Protein AF-A0A7K3R1B1-F1 (afdb_monomer_lite)

Radius of gyration: 19.98 Å; chains: 1; bounding box: 39×24×70 Å

Structure (mmCIF, N/CA/C/O backbone):
data_AF-A0A7K3R1B1-F1
#
_entry.id   AF-A0A7K3R1B1-F1
#
loop_
_atom_site.group_PDB
_atom_site.id
_atom_site.type_symbol
_atom_site.label_atom_id
_atom_site.label_alt_id
_atom_site.label_comp_id
_atom_site.label_asym_id
_atom_site.label_entity_id
_atom_site.label_seq_id
_atom_site.pdbx_PDB_ins_code
_atom_site.Cartn_x
_atom_site.Cartn_y
_atom_site.Cartn_z
_atom_site.occupancy
_atom_site.B_iso_or_equiv
_atom_site.auth_seq_id
_atom_site.auth_comp_id
_atom_site.auth_asym_id
_atom_site.auth_atom_id
_atom_site.pdbx_PDB_model_num
ATOM 1 N N . MET A 1 1 ? -19.669 12.124 49.734 1.00 39.66 1 MET A N 1
ATOM 2 C CA . MET A 1 1 ? -20.789 12.360 48.793 1.00 39.66 1 MET A CA 1
ATOM 3 C C . MET A 1 1 ? -20.293 13.267 47.665 1.00 39.66 1 MET A C 1
ATOM 5 O O . MET A 1 1 ? -20.179 14.463 47.857 1.00 39.66 1 MET A O 1
ATOM 9 N N . ALA A 1 2 ? -19.660 12.724 46.625 1.00 46.41 2 ALA A N 1
ATOM 10 C CA . ALA A 1 2 ? -20.292 12.288 45.372 1.00 46.41 2 ALA A CA 1
ATOM 11 C C . ALA A 1 2 ? -21.012 13.426 44.612 1.00 46.41 2 ALA A C 1
ATOM 13 O O . ALA A 1 2 ? -22.217 13.605 44.750 1.00 46.41 2 ALA A O 1
ATOM 14 N N . ARG A 1 3 ? -20.279 14.150 43.754 1.00 46.03 3 ARG A N 1
ATOM 15 C CA . ARG A 1 3 ? -20.857 14.847 42.591 1.00 46.03 3 ARG A CA 1
ATOM 16 C C . ARG A 1 3 ? -20.155 14.362 41.324 1.00 46.03 3 ARG A C 1
ATOM 18 O O . ARG A 1 3 ? -19.124 14.867 40.906 1.00 46.03 3 ARG A O 1
ATOM 25 N N . ARG A 1 4 ? -20.733 13.285 40.797 1.00 54.97 4 ARG A N 1
ATOM 26 C CA . ARG A 1 4 ? -20.619 12.763 39.433 1.00 54.97 4 ARG A CA 1
ATOM 27 C C . ARG A 1 4 ? -21.609 13.560 38.567 1.00 54.97 4 ARG A C 1
ATOM 29 O O . ARG A 1 4 ? -22.689 13.835 39.091 1.00 54.97 4 ARG A O 1
ATOM 36 N N . ARG A 1 5 ? -21.247 13.856 37.306 1.00 51.12 5 ARG A N 1
ATOM 37 C CA . ARG A 1 5 ? -21.988 14.524 36.189 1.00 51.12 5 ARG A CA 1
ATOM 38 C C . ARG A 1 5 ? -21.168 15.726 35.697 1.00 51.12 5 ARG A C 1
ATOM 40 O O . ARG A 1 5 ? -20.789 16.547 36.514 1.00 51.12 5 ARG A O 1
ATOM 47 N N . ASP A 1 6 ? -20.798 15.904 34.436 1.00 43.22 6 ASP A N 1
ATOM 48 C CA . ASP A 1 6 ? -21.109 15.208 33.191 1.00 43.22 6 ASP A CA 1
ATOM 49 C C . ASP A 1 6 ? -19.915 15.397 32.249 1.00 43.22 6 ASP A C 1
ATOM 51 O O . ASP A 1 6 ? -19.494 16.519 31.985 1.00 43.22 6 ASP A O 1
ATOM 55 N N . ARG A 1 7 ? -19.353 14.296 31.744 1.00 43.75 7 ARG A N 1
ATOM 56 C CA . ARG A 1 7 ? -18.305 14.301 30.709 1.00 43.75 7 ARG A CA 1
ATOM 57 C C . ARG A 1 7 ? -18.888 13.773 29.396 1.00 43.75 7 ARG A C 1
ATOM 59 O O . ARG A 1 7 ? -18.295 12.923 28.744 1.00 43.75 7 ARG A O 1
ATOM 66 N N . ALA A 1 8 ? -20.095 14.227 29.066 1.00 42.31 8 ALA A N 1
ATOM 67 C CA . ALA A 1 8 ? -20.857 13.804 27.897 1.00 42.31 8 ALA A CA 1
ATOM 68 C C . ALA A 1 8 ? -21.010 14.982 26.928 1.00 42.31 8 ALA A C 1
ATOM 70 O O . ALA A 1 8 ? -22.067 15.584 26.804 1.00 42.31 8 ALA A O 1
ATOM 71 N N . ALA A 1 9 ? -19.911 15.321 26.265 1.00 43.62 9 ALA A N 1
ATOM 72 C CA . ALA A 1 9 ? -19.920 16.112 25.040 1.00 43.62 9 ALA A CA 1
ATOM 73 C C . ALA A 1 9 ? -18.721 15.674 24.189 1.00 43.62 9 ALA A C 1
ATOM 75 O O . ALA A 1 9 ? -17.832 16.454 23.864 1.00 43.62 9 ALA A O 1
ATOM 76 N N . VAL A 1 10 ? -18.647 14.371 23.899 1.00 51.44 10 VAL A N 1
ATOM 77 C CA . VAL A 1 10 ? -17.824 13.895 22.788 1.00 51.44 10 VAL A CA 1
ATOM 78 C C . VAL A 1 10 ? -18.652 14.191 21.551 1.00 51.44 10 VAL A C 1
ATOM 80 O O . VAL A 1 10 ? -19.656 13.528 21.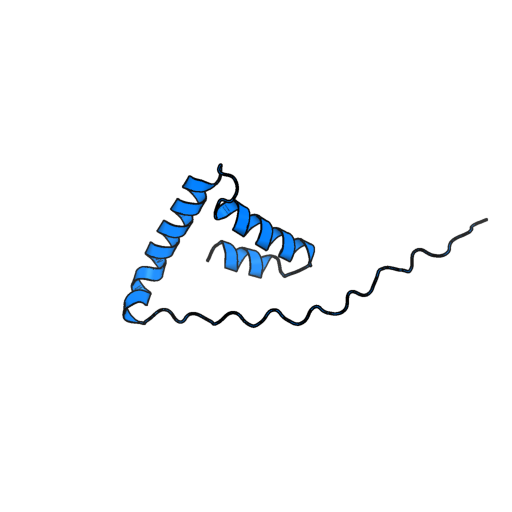307 1.00 51.44 10 VAL A O 1
ATOM 83 N N . ASN A 1 11 ? -18.273 15.263 20.855 1.00 47.84 11 ASN A N 1
ATOM 84 C CA . ASN A 1 11 ? -18.810 15.628 19.554 1.00 47.84 11 ASN A CA 1
ATOM 85 C C . ASN A 1 11 ? -18.937 14.372 18.690 1.00 47.84 11 ASN A C 1
ATOM 87 O O . ASN A 1 11 ? -17.935 13.740 18.348 1.00 47.84 11 ASN A O 1
ATOM 91 N N . VAL A 1 12 ? -20.178 14.033 18.348 1.00 52.88 12 VAL A N 1
ATOM 92 C CA . VAL A 1 12 ? -20.497 13.181 17.210 1.00 52.88 12 VAL A CA 1
ATOM 93 C C . VAL A 1 12 ? -19.974 13.937 15.994 1.00 52.88 12 VAL A C 1
ATOM 95 O O . VAL A 1 12 ? -20.585 14.900 15.539 1.00 52.88 12 VAL A O 1
ATOM 98 N N . LEU A 1 13 ? -18.771 13.571 15.552 1.00 54.38 13 LEU A N 1
ATOM 99 C CA . LEU A 1 13 ? -18.279 13.921 14.230 1.00 54.38 13 LEU A CA 1
ATOM 100 C C . LEU A 1 13 ? -19.305 13.379 13.240 1.00 54.38 13 LEU A C 1
ATOM 102 O O . LEU A 1 13 ? -19.509 12.170 13.145 1.00 54.38 13 LEU A O 1
ATOM 106 N N . ASP A 1 14 ? -19.960 14.301 12.549 1.00 57.84 14 ASP A N 1
ATOM 107 C CA . ASP A 1 14 ? -20.621 14.057 11.277 1.00 57.84 14 ASP A CA 1
ATOM 108 C C . ASP A 1 14 ? -19.734 13.108 10.443 1.00 57.84 14 ASP A C 1
ATOM 110 O O . ASP A 1 14 ? -18.519 13.358 10.361 1.00 57.84 14 ASP A O 1
ATOM 114 N N . PRO A 1 15 ? -20.242 11.983 9.901 1.00 58.47 15 PRO A N 1
ATOM 115 C CA . PRO A 1 15 ? -19.448 11.153 9.012 1.00 58.47 15 PRO A CA 1
ATOM 116 C C . PRO A 1 15 ? -19.013 12.019 7.833 1.00 58.47 15 PRO A C 1
ATOM 118 O O . PRO A 1 15 ? -19.803 12.329 6.944 1.00 58.47 15 PRO A O 1
ATOM 121 N N . SER A 1 16 ? -17.737 12.422 7.851 1.00 59.62 16 SER A N 1
ATOM 122 C CA . SER A 1 16 ? -17.070 13.063 6.721 1.00 59.62 16 SER A CA 1
ATOM 123 C C . SER A 1 16 ? -17.488 12.311 5.460 1.00 59.62 16 SER A C 1
ATOM 125 O O . SER A 1 16 ? -17.373 11.079 5.459 1.00 59.62 16 SER A O 1
ATOM 127 N N . PRO A 1 17 ? -17.974 12.998 4.409 1.00 60.44 17 PRO A N 1
ATOM 128 C CA . PRO A 1 17 ? -18.389 12.321 3.193 1.00 60.44 17 PRO A CA 1
ATOM 129 C C . PRO A 1 17 ? -17.245 11.415 2.750 1.00 60.44 17 PRO A C 1
ATOM 131 O O . PRO A 1 17 ? -16.078 11.825 2.804 1.00 60.44 17 PRO A O 1
ATOM 134 N N . ALA A 1 18 ? -17.588 10.168 2.410 1.00 61.72 18 ALA A N 1
ATOM 135 C CA . ALA A 1 18 ? -16.629 9.186 1.932 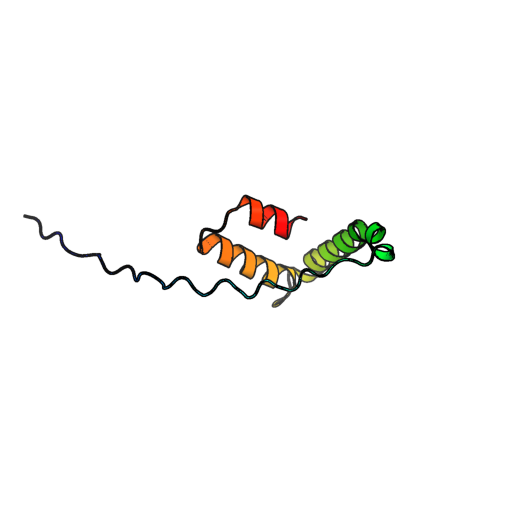1.00 61.72 18 ALA A CA 1
ATOM 136 C C . ALA A 1 18 ? -15.696 9.881 0.927 1.00 61.72 18 ALA A C 1
ATOM 138 O O . ALA A 1 18 ? -16.199 10.596 0.050 1.00 61.72 18 ALA A O 1
ATOM 139 N N . PRO A 1 19 ? -14.362 9.759 1.080 1.00 65.19 19 PRO A N 1
ATOM 140 C CA . PRO A 1 19 ? -13.444 10.407 0.157 1.00 65.19 19 PRO A CA 1
ATOM 141 C C . PRO A 1 19 ? -13.849 10.010 -1.266 1.00 65.19 19 PRO A C 1
ATOM 143 O O . PRO A 1 19 ? -14.232 8.852 -1.465 1.00 65.19 19 PRO A O 1
ATOM 146 N N . PRO A 1 20 ? -13.811 10.939 -2.242 1.00 56.53 20 PRO A N 1
ATOM 147 C CA . PRO A 1 20 ? -14.122 10.595 -3.621 1.00 56.53 20 PRO A CA 1
ATOM 148 C C . PRO A 1 20 ? -13.272 9.381 -3.971 1.00 56.53 20 PRO A C 1
ATOM 150 O O . PRO A 1 20 ? -12.050 9.432 -3.824 1.00 56.53 20 PRO A O 1
ATOM 153 N N . THR A 1 21 ? -13.930 8.272 -4.320 1.00 64.44 21 THR A N 1
ATOM 154 C CA . THR A 1 21 ? -13.272 7.013 -4.668 1.00 64.44 21 THR A CA 1
ATOM 155 C C . THR A 1 21 ? -12.223 7.346 -5.709 1.00 64.44 21 THR A C 1
ATOM 157 O O . THR A 1 21 ? -12.569 7.714 -6.835 1.00 64.44 21 THR A O 1
ATOM 160 N N . ALA A 1 22 ? -10.953 7.329 -5.296 1.00 55.75 22 ALA A N 1
ATOM 161 C CA . ALA A 1 22 ? -9.859 7.701 -6.171 1.00 55.75 22 ALA A CA 1
ATOM 162 C C . ALA A 1 22 ? -9.968 6.839 -7.436 1.00 55.75 22 ALA A C 1
ATOM 164 O O . ALA A 1 22 ? -10.290 5.648 -7.328 1.00 55.75 22 ALA A O 1
ATOM 165 N N . PRO A 1 23 ? -9.762 7.415 -8.631 1.00 52.78 23 PRO A N 1
ATOM 166 C CA . PRO A 1 23 ? -9.859 6.648 -9.860 1.00 52.78 23 PRO A CA 1
ATOM 167 C C . PRO A 1 23 ? -8.922 5.444 -9.749 1.00 52.78 23 PRO A C 1
ATOM 169 O O . PRO A 1 23 ? -7.719 5.592 -9.536 1.00 52.78 23 PRO A O 1
ATOM 172 N N . SER A 1 24 ? -9.481 4.237 -9.847 1.00 60.22 24 SER A N 1
ATOM 173 C CA . SER A 1 24 ? -8.680 3.019 -9.882 1.00 60.22 24 SER A CA 1
ATOM 174 C C . SER A 1 24 ? -7.903 3.013 -11.192 1.00 60.22 24 SER A C 1
ATOM 176 O O . SER A 1 24 ? -8.444 2.729 -12.261 1.00 60.22 24 SER A O 1
ATOM 178 N N . HIS A 1 25 ? -6.631 3.398 -11.121 1.00 68.62 25 HIS A N 1
ATOM 179 C CA . HIS A 1 25 ? -5.739 3.369 -12.268 1.00 68.62 25 HIS A CA 1
ATOM 180 C C . HIS A 1 25 ? -5.508 1.911 -12.666 1.00 68.62 25 HIS A C 1
ATOM 182 O O . HIS A 1 25 ? -4.755 1.183 -12.024 1.00 68.62 25 HIS A O 1
ATOM 188 N N . THR A 1 26 ? -6.175 1.473 -13.732 1.00 77.88 26 THR A N 1
ATOM 189 C CA . THR A 1 26 ? -5.924 0.152 -14.308 1.00 77.88 26 THR A CA 1
ATOM 190 C C . THR A 1 26 ? -4.554 0.168 -14.974 1.00 77.88 26 THR A C 1
ATOM 192 O O . THR A 1 26 ? -4.296 0.985 -15.860 1.00 77.88 26 THR A O 1
ATOM 195 N N . VAL A 1 27 ? -3.663 -0.728 -14.549 1.00 75.56 27 VAL A N 1
ATOM 196 C CA . VAL A 1 27 ? -2.363 -0.914 -15.199 1.00 75.56 27 VAL A CA 1
ATOM 197 C C . VAL A 1 27 ? -2.614 -1.483 -16.601 1.00 75.56 27 VAL A C 1
ATOM 199 O O . VAL A 1 27 ? -3.236 -2.541 -16.713 1.00 75.56 27 VAL A O 1
ATOM 202 N N . PRO A 1 28 ? -2.152 -0.829 -17.684 1.00 84.06 28 PRO A N 1
ATOM 203 C CA . PRO A 1 28 ? -2.278 -1.381 -19.029 1.00 84.06 28 PRO A CA 1
ATOM 204 C C . PRO A 1 28 ? -1.686 -2.792 -19.091 1.00 84.06 28 PRO A C 1
ATOM 206 O O . PRO A 1 28 ? -0.582 -3.000 -18.592 1.00 84.06 28 PRO A O 1
ATOM 209 N N . GLY A 1 29 ? -2.359 -3.746 -19.746 1.00 84.88 29 GLY A N 1
ATOM 210 C CA . GLY A 1 29 ? -1.952 -5.163 -19.740 1.00 84.88 29 GLY A CA 1
ATOM 211 C C . GLY A 1 29 ? -0.491 -5.406 -20.149 1.00 84.88 29 GLY A C 1
ATOM 212 O O . GLY A 1 29 ? 0.189 -6.244 -19.565 1.00 84.88 29 GLY A O 1
ATOM 213 N N . ARG A 1 30 ? 0.048 -4.585 -21.061 1.00 87.06 30 ARG A N 1
ATOM 214 C CA . ARG A 1 30 ? 1.466 -4.632 -21.462 1.00 87.06 30 ARG A CA 1
ATOM 215 C C . ARG A 1 30 ? 2.454 -4.299 -20.337 1.00 87.06 30 ARG A C 1
ATOM 217 O O . ARG A 1 30 ? 3.598 -4.709 -20.419 1.00 87.06 30 ARG A O 1
ATOM 224 N N . LEU A 1 31 ? 2.041 -3.549 -19.317 1.00 87.06 31 LEU A N 1
ATOM 225 C CA . LEU A 1 31 ? 2.873 -3.142 -18.178 1.00 87.06 31 LEU A CA 1
ATOM 226 C C . LEU A 1 31 ? 2.654 -4.028 -16.945 1.00 87.06 31 LEU A C 1
ATOM 228 O O . LEU A 1 31 ? 3.391 -3.895 -15.974 1.00 87.06 31 LEU A O 1
ATOM 232 N N . ALA A 1 32 ? 1.673 -4.936 -16.971 1.00 88.50 32 ALA A N 1
ATOM 233 C CA . ALA A 1 32 ? 1.328 -5.769 -15.819 1.00 88.50 32 ALA A CA 1
ATOM 234 C C . ALA A 1 32 ? 2.522 -6.603 -15.317 1.00 88.50 32 ALA A C 1
ATOM 236 O O . ALA A 1 32 ? 2.742 -6.709 -14.115 1.00 88.50 32 ALA A O 1
ATOM 237 N N . HIS A 1 33 ? 3.348 -7.119 -16.233 1.00 88.25 33 HIS A N 1
ATOM 238 C CA . HIS A 1 33 ? 4.547 -7.890 -15.889 1.00 88.25 33 HIS A CA 1
ATOM 239 C C . HIS A 1 33 ? 5.651 -7.057 -15.210 1.00 88.25 33 HIS A C 1
ATOM 241 O O . HIS A 1 33 ? 6.528 -7.623 -14.568 1.00 88.25 33 HIS A O 1
ATOM 247 N N . LEU A 1 34 ? 5.612 -5.724 -15.326 1.00 90.75 34 LEU A N 1
ATOM 248 C CA . LEU A 1 34 ? 6.584 -4.819 -14.701 1.00 90.75 34 LEU A CA 1
ATOM 249 C C . LEU A 1 34 ? 6.191 -4.416 -13.279 1.00 90.75 34 LEU A C 1
ATOM 251 O O . LEU A 1 34 ? 7.009 -3.834 -12.572 1.00 90.75 34 LEU A O 1
ATOM 255 N N . VAL A 1 35 ? 4.957 -4.699 -12.853 1.00 87.75 35 VAL A N 1
ATOM 256 C CA . VAL A 1 35 ? 4.441 -4.287 -11.539 1.00 87.75 35 VAL A CA 1
ATOM 257 C C . VAL A 1 35 ? 5.363 -4.713 -10.383 1.00 87.75 35 VAL A C 1
ATOM 259 O O . VAL A 1 35 ? 5.645 -3.853 -9.549 1.00 87.75 35 VAL A O 1
ATOM 262 N N . PRO A 1 36 ? 5.898 -5.953 -10.321 1.00 87.38 36 PRO A N 1
ATOM 263 C CA . PRO A 1 36 ? 6.831 -6.340 -9.257 1.00 87.38 36 PRO A CA 1
ATOM 264 C C . PRO A 1 36 ? 8.097 -5.469 -9.223 1.00 87.38 36 PRO A C 1
ATOM 266 O O . PRO A 1 36 ? 8.440 -4.918 -8.184 1.00 87.38 36 PRO A O 1
ATOM 269 N N . VAL A 1 37 ? 8.733 -5.243 -10.377 1.00 89.44 37 VAL A N 1
ATOM 270 C CA . VAL A 1 37 ? 9.957 -4.426 -10.478 1.00 89.44 37 VAL A CA 1
ATOM 271 C C . VAL A 1 37 ? 9.686 -2.965 -10.110 1.00 89.44 37 VAL A C 1
ATOM 273 O O . VAL A 1 37 ? 10.480 -2.316 -9.431 1.00 89.44 37 VAL A O 1
ATOM 276 N N . LEU A 1 38 ? 8.549 -2.416 -10.540 1.00 86.88 38 LEU A N 1
ATOM 277 C CA . LEU A 1 38 ? 8.178 -1.037 -10.220 1.00 86.88 38 LEU A CA 1
ATOM 278 C C . LEU A 1 38 ? 7.920 -0.839 -8.719 1.00 86.88 38 LEU A C 1
ATOM 280 O O . LEU A 1 38 ? 8.218 0.244 -8.206 1.00 86.88 38 LEU A O 1
ATOM 284 N N . ARG A 1 39 ? 7.423 -1.869 -8.019 1.00 86.69 39 ARG A N 1
ATOM 285 C CA . ARG A 1 39 ? 7.295 -1.875 -6.553 1.00 86.69 39 ARG A CA 1
ATOM 286 C C . ARG A 1 39 ? 8.658 -1.833 -5.877 1.00 86.69 39 ARG A C 1
ATOM 288 O O . ARG A 1 39 ? 8.899 -0.915 -5.098 1.00 86.69 39 ARG A O 1
ATOM 295 N N . GLU A 1 40 ? 9.582 -2.709 -6.271 1.00 87.38 40 GLU A N 1
ATOM 296 C CA . GLU A 1 40 ? 10.955 -2.725 -5.737 1.00 87.38 40 GLU A CA 1
ATOM 297 C C . GLU A 1 40 ? 11.650 -1.362 -5.900 1.00 87.38 40 GLU A C 1
ATOM 299 O O . GLU A 1 40 ? 12.271 -0.835 -4.974 1.00 87.38 40 GLU A O 1
ATOM 304 N N . VAL A 1 41 ? 11.487 -0.723 -7.064 1.00 87.06 41 VAL A N 1
ATOM 305 C CA . VAL A 1 41 ? 12.002 0.634 -7.310 1.00 87.06 41 VAL A CA 1
ATOM 306 C C . VAL A 1 41 ? 11.327 1.674 -6.406 1.00 87.06 41 VAL A C 1
ATOM 308 O O . VAL A 1 41 ? 11.981 2.620 -5.953 1.00 87.06 41 VAL A O 1
ATOM 311 N N . GLY A 1 42 ? 10.025 1.541 -6.151 1.00 83.88 42 GLY A N 1
ATOM 312 C CA . GLY A 1 42 ? 9.280 2.380 -5.211 1.00 83.88 42 GLY A CA 1
ATOM 313 C C . GLY A 1 42 ? 9.813 2.273 -3.782 1.00 83.88 42 GLY A C 1
ATOM 314 O O . GLY A 1 42 ? 10.054 3.300 -3.139 1.00 83.88 42 GLY A O 1
ATOM 315 N N . ASP A 1 43 ? 10.085 1.057 -3.322 1.00 85.75 43 ASP A N 1
ATOM 316 C CA . ASP A 1 43 ? 10.628 0.802 -1.988 1.00 85.75 43 ASP A CA 1
ATOM 317 C C . ASP A 1 43 ? 12.046 1.345 -1.836 1.00 85.75 43 ASP A C 1
ATOM 319 O O . ASP A 1 43 ? 12.341 2.053 -0.869 1.00 85.75 43 ASP A O 1
ATOM 323 N N . LEU A 1 44 ? 12.904 1.150 -2.840 1.00 84.44 44 LEU A N 1
ATOM 324 C CA . LEU A 1 44 ? 14.242 1.747 -2.852 1.00 84.44 44 LEU A CA 1
ATOM 325 C C . LEU A 1 44 ? 14.190 3.278 -2.764 1.00 84.44 44 LEU A C 1
ATOM 327 O O . LEU A 1 44 ? 14.999 3.887 -2.059 1.00 84.44 44 LEU A O 1
ATOM 331 N N . LYS A 1 45 ? 13.220 3.923 -3.428 1.00 81.88 45 LYS A N 1
ATOM 332 C CA . LYS A 1 45 ? 13.011 5.378 -3.312 1.00 81.88 45 LYS A CA 1
ATOM 333 C C . LYS A 1 45 ? 12.590 5.784 -1.899 1.00 81.88 45 LYS A C 1
ATOM 335 O O . LYS A 1 45 ? 13.062 6.814 -1.411 1.00 81.88 45 LYS A O 1
ATOM 340 N N . ARG A 1 46 ? 11.728 5.000 -1.241 1.00 80.62 46 ARG A N 1
ATOM 341 C CA . ARG A 1 46 ? 11.302 5.241 0.149 1.00 80.62 46 ARG A CA 1
ATOM 342 C C . ARG A 1 46 ? 12.483 5.119 1.110 1.00 80.62 46 ARG A C 1
ATOM 344 O O . ARG A 1 46 ? 12.694 6.042 1.890 1.00 80.62 46 ARG A O 1
ATOM 351 N N . VAL A 1 47 ? 13.289 4.061 0.994 1.00 84.06 47 VAL A N 1
ATOM 352 C CA . VAL A 1 47 ? 14.487 3.841 1.826 1.00 84.06 47 VAL A CA 1
ATOM 353 C C . VAL A 1 47 ? 15.514 4.950 1.613 1.00 84.06 47 VAL A C 1
ATOM 355 O O . VAL A 1 47 ? 15.964 5.569 2.575 1.00 84.06 47 VAL A O 1
ATOM 358 N N . ARG A 1 48 ? 15.834 5.271 0.353 1.00 86.12 48 ARG A N 1
ATOM 359 C CA . ARG A 1 48 ? 16.813 6.316 0.015 1.00 86.12 48 ARG A CA 1
ATOM 360 C C . ARG A 1 48 ? 16.413 7.692 0.548 1.00 86.12 48 ARG A C 1
ATOM 362 O O . ARG A 1 48 ? 17.278 8.463 0.951 1.00 86.12 48 ARG A O 1
ATOM 369 N N . GLY A 1 49 ? 15.122 8.017 0.503 1.00 84.19 49 GLY A N 1
ATOM 370 C CA . GLY A 1 49 ? 14.601 9.317 0.917 1.00 84.19 49 GLY A CA 1
ATOM 371 C C . GLY A 1 49 ? 14.174 9.403 2.381 1.00 84.19 49 GLY A C 1
ATOM 372 O O . GLY A 1 49 ? 13.818 10.494 2.809 1.00 84.19 49 GLY A O 1
ATOM 373 N N . ALA A 1 50 ? 14.178 8.307 3.148 1.00 80.81 50 ALA A N 1
ATOM 374 C CA . ALA A 1 50 ? 13.526 8.236 4.462 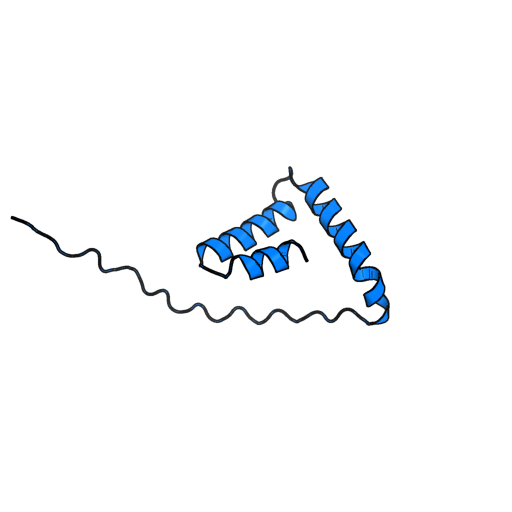1.00 80.81 50 ALA A CA 1
ATOM 375 C C . ALA A 1 50 ? 14.005 9.305 5.460 1.00 80.81 50 ALA A C 1
ATOM 377 O O . ALA A 1 50 ? 13.209 9.817 6.241 1.00 80.81 50 ALA A O 1
ATOM 378 N N . GLY A 1 51 ? 15.285 9.683 5.402 1.00 80.44 51 GLY A N 1
ATOM 379 C CA . GLY A 1 51 ? 15.863 10.710 6.274 1.00 80.44 51 GLY A CA 1
ATOM 380 C C . GLY A 1 51 ? 15.546 12.156 5.876 1.00 80.44 51 GLY A C 1
ATOM 381 O O . GLY A 1 51 ? 15.962 13.079 6.573 1.00 80.44 51 GLY A O 1
ATOM 382 N N . TRP A 1 52 ? 14.863 12.390 4.753 1.00 89.56 52 TRP A N 1
ATOM 383 C CA . TRP A 1 52 ? 14.579 13.736 4.252 1.00 89.56 52 TRP A CA 1
ATOM 384 C C . TRP A 1 52 ? 13.173 14.190 4.633 1.00 89.56 52 TRP A C 1
ATOM 386 O O . TRP A 1 52 ? 12.204 13.433 4.531 1.00 89.56 52 TRP A O 1
ATOM 396 N N . ARG A 1 53 ? 13.049 15.467 5.010 1.00 87.69 53 ARG A N 1
ATOM 397 C CA . ARG A 1 53 ? 11.742 16.092 5.235 1.00 87.69 53 ARG A CA 1
ATOM 398 C C . ARG A 1 53 ? 10.934 16.110 3.942 1.00 87.69 53 ARG A C 1
ATOM 400 O O . ARG A 1 53 ? 11.445 16.446 2.877 1.00 87.69 53 ARG A O 1
ATOM 407 N N . GLY A 1 54 ? 9.658 15.773 4.055 1.00 86.25 54 GLY A N 1
ATOM 408 C CA . GLY A 1 54 ? 8.735 15.663 2.937 1.00 86.25 54 GLY A CA 1
ATOM 409 C C . GLY A 1 54 ? 8.977 14.437 2.062 1.00 86.25 54 GLY A C 1
ATOM 410 O O . GLY A 1 54 ? 8.444 14.396 0.955 1.00 86.25 54 GLY A O 1
ATOM 411 N N . SER A 1 55 ? 9.756 13.448 2.511 1.00 85.81 55 SER A N 1
ATOM 412 C CA . SER A 1 55 ? 10.005 12.230 1.740 1.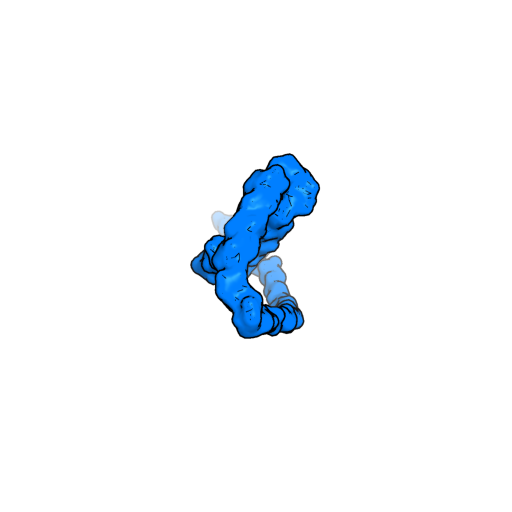00 85.81 55 SER A CA 1
ATOM 413 C C . SER A 1 55 ? 8.728 11.436 1.462 1.00 85.81 55 SER A C 1
ATOM 415 O O . SER A 1 55 ? 7.693 11.598 2.112 1.00 85.81 55 SER A O 1
ATOM 417 N N . VAL A 1 56 ? 8.797 10.544 0.471 1.00 84.38 56 VAL A N 1
ATOM 418 C CA . VAL A 1 56 ? 7.688 9.629 0.160 1.00 84.38 56 VAL A CA 1
ATOM 419 C C . VAL A 1 56 ? 7.352 8.760 1.377 1.00 84.38 56 VAL A C 1
ATOM 421 O O . VAL A 1 56 ? 6.175 8.574 1.667 1.00 84.38 56 VAL A O 1
ATOM 424 N N . ALA A 1 57 ? 8.369 8.300 2.114 1.00 84.75 57 ALA A N 1
ATOM 425 C CA . ALA A 1 57 ? 8.194 7.532 3.344 1.00 84.75 57 ALA A CA 1
ATOM 426 C C . ALA A 1 57 ? 7.486 8.350 4.438 1.00 84.75 57 ALA A C 1
ATOM 428 O O . ALA A 1 57 ? 6.538 7.859 5.043 1.00 84.75 57 ALA A O 1
ATOM 429 N N . GLU A 1 58 ? 7.874 9.615 4.648 1.00 87.06 58 GLU A N 1
ATOM 430 C CA . GLU A 1 58 ? 7.221 10.482 5.638 1.00 87.06 58 GLU A CA 1
ATOM 431 C C . GLU A 1 58 ? 5.746 10.731 5.298 1.00 87.06 58 GLU A C 1
ATOM 433 O O . GLU A 1 58 ? 4.883 10.668 6.176 1.00 87.06 58 GLU A O 1
ATOM 438 N N . ARG A 1 59 ? 5.432 11.001 4.025 1.00 89.69 59 ARG A N 1
ATOM 439 C CA . ARG A 1 59 ? 4.043 11.226 3.597 1.00 89.69 59 ARG A CA 1
ATOM 440 C C . ARG A 1 59 ? 3.191 9.967 3.741 1.00 89.69 59 ARG A C 1
ATOM 442 O O . ARG A 1 59 ? 2.071 10.070 4.236 1.00 89.69 59 ARG A O 1
ATOM 449 N N . ALA A 1 60 ? 3.726 8.810 3.349 1.00 88.75 60 ALA A N 1
ATOM 450 C CA . ALA A 1 60 ? 3.055 7.521 3.505 1.00 88.75 60 ALA A CA 1
ATOM 451 C C . ALA A 1 60 ? 2.784 7.215 4.987 1.00 88.75 60 ALA A C 1
ATOM 453 O O . ALA A 1 60 ? 1.639 6.982 5.370 1.00 88.75 60 ALA A O 1
ATOM 454 N N . PHE A 1 61 ? 3.802 7.362 5.843 1.00 88.31 61 PHE A N 1
ATOM 455 C CA . PHE A 1 61 ? 3.665 7.182 7.288 1.00 88.31 61 PHE A CA 1
ATOM 456 C C . PHE A 1 61 ? 2.589 8.092 7.890 1.00 88.31 61 PHE A C 1
ATOM 458 O O . PHE A 1 61 ? 1.733 7.620 8.633 1.00 88.31 61 PHE A O 1
ATOM 465 N N . ARG A 1 62 ? 2.586 9.390 7.555 1.00 93.44 62 ARG A N 1
ATOM 466 C CA . ARG A 1 62 ? 1.573 10.335 8.061 1.00 93.44 62 ARG A CA 1
ATOM 467 C C . ARG A 1 62 ? 0.152 9.935 7.660 1.00 93.44 62 ARG A C 1
ATOM 469 O O . ARG A 1 62 ? -0.751 10.059 8.482 1.00 93.44 62 ARG A O 1
ATOM 476 N N . GLY A 1 63 ? -0.041 9.472 6.423 1.00 93.69 63 GLY A N 1
ATOM 477 C CA . GLY A 1 63 ? -1.335 8.982 5.942 1.00 93.69 63 GLY A CA 1
ATOM 478 C C . GLY A 1 63 ? -1.797 7.742 6.708 1.00 93.69 63 GLY A C 1
ATOM 479 O O . GLY A 1 63 ? -2.860 7.764 7.322 1.00 93.69 63 GLY A O 1
ATOM 480 N N . ALA A 1 64 ? -0.956 6.705 6.750 1.00 92.56 64 ALA A N 1
ATOM 481 C CA . ALA A 1 64 ? -1.239 5.464 7.469 1.00 92.56 64 ALA A CA 1
ATOM 482 C C . ALA A 1 64 ? -1.493 5.696 8.969 1.00 92.56 64 ALA A C 1
ATOM 484 O O . ALA A 1 64 ? -2.429 5.138 9.535 1.00 92.56 64 ALA A O 1
ATOM 485 N N . TRP A 1 65 ? -0.711 6.571 9.610 1.00 94.06 65 TRP A N 1
ATOM 486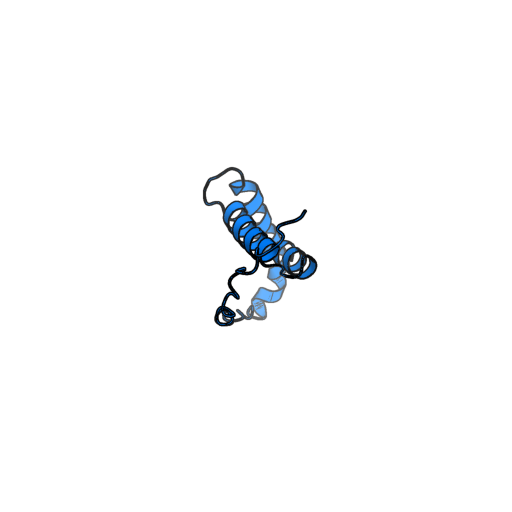 C CA . TRP A 1 65 ? -0.903 6.938 11.013 1.00 94.06 65 TRP A CA 1
ATOM 487 C C . TRP A 1 65 ? -2.240 7.642 11.251 1.00 94.06 65 TRP A C 1
ATOM 489 O O . TRP A 1 65 ? -2.938 7.339 12.217 1.00 94.06 65 TRP A O 1
ATOM 499 N N . ALA A 1 66 ? -2.627 8.564 10.368 1.00 96.81 66 ALA A N 1
ATOM 500 C CA . ALA A 1 66 ? -3.912 9.242 10.478 1.00 96.81 66 ALA A CA 1
ATOM 501 C C . ALA A 1 66 ? -5.089 8.263 10.326 1.00 96.81 66 ALA A C 1
ATOM 503 O O . ALA A 1 66 ? -6.067 8.378 11.062 1.00 96.81 66 ALA A O 1
ATOM 504 N N . ASP A 1 67 ? -4.992 7.290 9.419 1.00 94.62 67 ASP A N 1
ATOM 505 C CA . ASP A 1 67 ? -6.008 6.243 9.244 1.00 94.62 67 ASP A CA 1
ATOM 506 C C . ASP A 1 67 ? -6.095 5.325 10.474 1.00 94.62 67 ASP A C 1
ATOM 508 O O . ASP A 1 67 ? -7.194 5.048 10.959 1.00 94.62 67 ASP A O 1
ATOM 512 N N . LEU A 1 68 ? -4.948 4.929 11.041 1.00 94.25 68 LEU A N 1
ATOM 513 C CA . LEU A 1 68 ? -4.887 4.159 12.288 1.00 94.25 68 LEU A CA 1
ATOM 514 C C . LEU A 1 68 ? -5.567 4.894 13.447 1.00 94.25 68 LEU A C 1
ATOM 516 O O . LEU A 1 68 ? -6.388 4.312 14.152 1.00 94.25 68 LEU A O 1
ATOM 520 N N . VAL A 1 69 ? -5.274 6.185 13.627 1.00 96.75 69 VAL A N 1
ATOM 521 C CA . VAL A 1 69 ? -5.884 7.011 14.686 1.00 96.75 69 VAL A CA 1
ATOM 522 C C . VAL A 1 69 ? -7.400 7.155 14.498 1.00 96.75 69 VAL A C 1
ATOM 524 O O . VAL A 1 69 ? -8.128 7.268 15.483 1.00 96.75 69 VAL A O 1
ATOM 527 N N . ARG A 1 70 ? -7.898 7.105 13.256 1.00 96.31 70 ARG A N 1
ATOM 528 C CA . ARG A 1 70 ? -9.340 7.101 12.946 1.00 96.31 70 ARG A CA 1
ATOM 529 C C . ARG A 1 70 ? -10.011 5.739 13.150 1.00 96.31 70 ARG A C 1
ATOM 531 O O . ARG A 1 70 ? -11.229 5.657 13.023 1.00 96.31 70 ARG A O 1
ATOM 538 N N . GLY A 1 71 ? -9.250 4.694 13.476 1.00 95.81 71 GLY A N 1
ATOM 539 C CA . GLY A 1 71 ? -9.769 3.350 13.721 1.00 95.81 71 GLY A CA 1
ATOM 540 C C . GLY A 1 71 ? -9.944 2.498 12.464 1.00 95.81 71 GLY A C 1
ATOM 541 O O . GLY A 1 71 ? -10.682 1.515 12.508 1.00 95.81 71 GLY A O 1
ATOM 542 N N . ALA A 1 72 ? -9.290 2.848 11.351 1.00 95.44 72 ALA A N 1
ATOM 543 C CA . ALA A 1 72 ? -9.300 1.992 10.168 1.00 95.44 72 ALA A CA 1
ATOM 544 C C . ALA A 1 72 ? -8.600 0.638 10.445 1.00 95.44 72 ALA A C 1
ATOM 546 O O . ALA A 1 72 ? -7.702 0.568 11.296 1.00 95.44 72 ALA A O 1
ATOM 547 N N . PRO A 1 73 ? -8.986 -0.453 9.753 1.00 95.38 73 PRO A N 1
ATOM 548 C CA . PRO A 1 73 ? -8.443 -1.782 10.021 1.00 95.38 73 PRO A CA 1
ATOM 549 C C . PRO A 1 73 ? -6.932 -1.859 9.769 1.00 95.38 73 PRO A C 1
ATOM 551 O O . PRO A 1 73 ? -6.456 -1.634 8.657 1.00 95.38 73 PRO A O 1
ATOM 554 N N . VAL A 1 74 ? -6.168 -2.254 10.794 1.00 91.94 74 VAL A N 1
ATOM 555 C CA . VAL A 1 74 ? -4.693 -2.320 10.737 1.00 91.94 74 VAL A CA 1
ATOM 556 C C . VAL A 1 74 ? -4.200 -3.194 9.585 1.00 91.94 74 VAL A C 1
ATOM 558 O O . VAL A 1 74 ? -3.230 -2.844 8.920 1.00 91.94 74 VAL A O 1
ATOM 561 N N . ARG A 1 75 ? -4.881 -4.318 9.333 1.00 91.62 75 ARG A N 1
ATOM 562 C CA . ARG A 1 75 ? -4.520 -5.249 8.260 1.00 91.62 75 ARG A CA 1
ATOM 563 C C . ARG A 1 75 ? -4.604 -4.593 6.884 1.00 91.62 75 ARG A C 1
ATOM 565 O O . ARG A 1 75 ? -3.675 -4.731 6.108 1.00 91.62 75 ARG A O 1
ATOM 572 N N . GLU A 1 76 ? -5.665 -3.842 6.609 1.00 91.44 76 GLU A N 1
ATOM 573 C CA . GLU 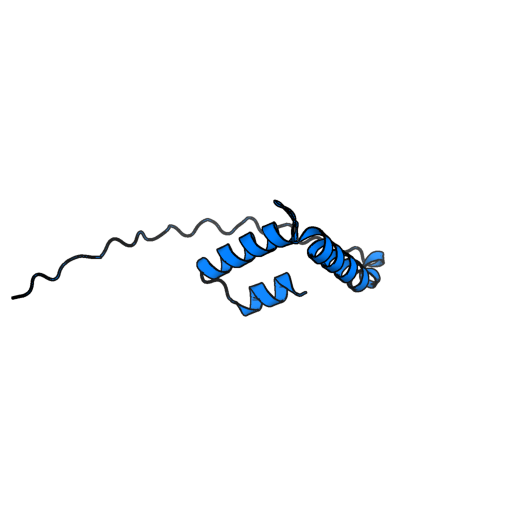A 1 76 ? -5.849 -3.173 5.315 1.00 91.44 76 GLU A CA 1
ATOM 574 C C . GLU A 1 76 ? -4.801 -2.080 5.090 1.00 91.44 76 GLU A C 1
ATOM 576 O O . GLU A 1 76 ? -4.303 -1.908 3.978 1.00 91.44 76 GLU A O 1
ATOM 581 N N . ILE A 1 77 ? -4.426 -1.365 6.155 1.00 91.69 77 ILE A N 1
ATOM 582 C CA . ILE A 1 77 ? -3.353 -0.368 6.107 1.00 91.69 77 ILE A CA 1
ATOM 583 C C . ILE A 1 77 ? -2.013 -1.057 5.836 1.00 91.69 77 ILE A C 1
ATOM 585 O O . ILE A 1 77 ? -1.284 -0.626 4.950 1.00 91.69 77 ILE A O 1
ATOM 589 N N . ALA A 1 78 ? -1.698 -2.134 6.560 1.00 87.19 78 ALA A N 1
ATOM 590 C CA . ALA A 1 78 ? -0.463 -2.888 6.362 1.00 87.19 78 ALA A CA 1
ATOM 591 C C . ALA A 1 78 ? -0.374 -3.462 4.941 1.00 87.19 78 ALA A C 1
ATOM 593 O O . ALA A 1 78 ? 0.641 -3.272 4.275 1.00 87.19 78 ALA A O 1
ATOM 594 N N . ASP A 1 79 ? -1.453 -4.080 4.454 1.00 87.00 79 ASP A N 1
ATOM 595 C CA . ASP A 1 79 ? -1.526 -4.607 3.094 1.00 87.00 79 ASP A CA 1
ATOM 596 C C . ASP A 1 79 ? -1.300 -3.478 2.076 1.00 87.00 79 ASP A C 1
ATOM 598 O O . ASP A 1 79 ? -0.472 -3.620 1.190 1.00 87.00 79 ASP A O 1
ATOM 602 N N . ARG A 1 80 ? -1.936 -2.309 2.226 1.00 86.31 80 ARG A N 1
ATOM 603 C CA . ARG A 1 80 ? -1.733 -1.163 1.319 1.00 86.31 80 ARG A CA 1
ATOM 604 C C . ARG A 1 80 ? -0.299 -0.624 1.312 1.00 86.31 80 ARG A C 1
ATOM 606 O O . ARG A 1 80 ? 0.186 -0.226 0.255 1.00 86.31 80 ARG A O 1
ATOM 613 N N . GLU A 1 81 ? 0.356 -0.543 2.469 1.00 84.12 81 GLU A N 1
ATOM 614 C CA . GLU A 1 81 ? 1.707 0.030 2.567 1.00 84.12 81 GLU A CA 1
ATOM 615 C C . GLU A 1 81 ? 2.808 -0.950 2.123 1.00 84.12 81 GLU A C 1
ATOM 617 O O . GLU A 1 81 ? 3.866 -0.494 1.673 1.00 84.12 81 GLU A O 1
ATOM 622 N N . CYS A 1 82 ? 2.550 -2.261 2.231 1.00 73.06 82 CYS A N 1
ATOM 623 C CA . CYS A 1 82 ? 3.484 -3.347 1.911 1.00 73.06 82 CYS A CA 1
ATOM 624 C C . CYS A 1 82 ? 3.201 -4.081 0.584 1.00 73.06 82 CYS A C 1
ATOM 626 O O . CYS A 1 82 ? 3.985 -4.960 0.221 1.00 73.06 82 CYS A O 1
ATOM 628 N N . ALA A 1 83 ? 2.095 -3.779 -0.106 1.00 66.25 83 ALA A N 1
ATOM 629 C CA . ALA A 1 83 ? 1.725 -4.382 -1.393 1.00 66.25 83 ALA A CA 1
ATOM 630 C C . ALA A 1 83 ? 2.293 -3.667 -2.622 1.00 66.25 83 ALA A C 1
ATOM 632 O O . ALA A 1 83 ? 2.907 -2.584 -2.544 1.00 66.25 83 ALA A O 1
#

Sequence (83 aa):
MARRRDRAAVNVLDPSPAPPTAPSHTVPGRLAHLVPVLREVGDLKRVRGAGWRGSVAERAFRGAWADLVRGAPVREIADRECA

Organism: NCBI:txid2340725

pLDDT: mean 77.23, std 16.82, range [39.66, 96.81]

Foldseek 3Di:
DDDDDDPPDPDPPDPDPDPDPPPPPDDPPVCPVCVVVVVVVVVVQCVVCVPDPPGPVVVLVVVLVVCVVVVHDNVVSCVVVVD

Secondary structure (DSSP, 8-state):
-------------------------PPPGGGGGGHHHHHHHHHHHHHHHTTSTT-HHHHHHHHHHHHHHTT--HHHHHHHHH-